Protein AF-A0A432IBW7-F1 (afdb_monomer_lite)

pLDDT: mean 79.38, std 14.08, range [48.31, 95.06]

Radius of gyration: 22.59 Å; chains: 1; bounding box: 35×18×72 Å

Secondary structure (DSSP, 8-state):
-HHHHHHHHHHHHHTT-------EEEEE-TTS-EE-HHHHHHHHHTTSEEEEEEEETTEEEEEEEE----

Foldseek 3Di:
DVVVVVVVVVVVVVVPPPPPLQAAEWEAEQVRDTDDPVVSVVVVVVVQWDWDWDDDSRYIYIYTDGPPDD

Sequence (70 aa):
MKKLLFTAFFLLFGLSQSYSQTKRIIYADENYKQIDFTEYSKKMKSGLYFFARFENDTAVFKKLRTLLWS

Structure (mmCIF, N/CA/C/O backbone):
data_AF-A0A432IBW7-F1
#
_entry.id   AF-A0A432IBW7-F1
#
loop_
_atom_site.group_PDB
_atom_site.id
_atom_site.type_symbol
_atom_site.label_atom_id
_atom_site.label_alt_id
_atom_site.label_comp_id
_atom_site.label_asym_id
_atom_site.label_entity_id
_atom_site.label_seq_id
_atom_site.pdbx_PDB_ins_code
_atom_site.Cartn_x
_atom_site.Cartn_y
_atom_site.Cartn_z
_atom_site.occupancy
_atom_site.B_iso_or_equiv
_atom_site.auth_seq_id
_atom_site.auth_comp_id
_atom_site.auth_asym_id
_atom_site.auth_atom_id
_atom_site.pdbx_PDB_model_num
ATOM 1 N N . MET A 1 1 ? -27.936 6.371 47.857 1.00 55.47 1 MET A N 1
ATOM 2 C CA . MET A 1 1 ? -26.950 7.268 47.202 1.00 55.47 1 MET A CA 1
ATOM 3 C C . MET A 1 1 ? -25.789 6.523 46.531 1.00 55.47 1 MET A C 1
ATOM 5 O O . MET A 1 1 ? -25.467 6.859 45.404 1.00 55.47 1 MET A O 1
ATOM 9 N N . LYS A 1 2 ? -25.211 5.466 47.131 1.00 57.84 2 LYS A N 1
ATOM 10 C CA . LYS A 1 2 ? -24.076 4.705 46.548 1.00 57.84 2 LYS A CA 1
ATOM 11 C C . LYS A 1 2 ? -24.336 4.072 45.164 1.00 57.84 2 LYS A C 1
ATOM 13 O O . LYS A 1 2 ? -23.423 3.997 44.354 1.00 57.84 2 LYS A O 1
ATOM 18 N N . LYS A 1 3 ? -25.579 3.663 44.870 1.00 61.84 3 LYS A N 1
ATOM 19 C CA . LYS A 1 3 ? -25.957 3.060 43.574 1.00 61.84 3 LYS A CA 1
ATOM 20 C C . LYS A 1 3 ? -25.899 4.050 42.400 1.00 61.84 3 LYS A C 1
ATOM 22 O O . LYS A 1 3 ? -25.584 3.638 41.294 1.00 61.84 3 LYS A O 1
ATOM 27 N N . LEU A 1 4 ? -26.137 5.341 42.660 1.00 66.62 4 LEU A N 1
ATOM 28 C CA . LEU A 1 4 ? -26.147 6.389 41.630 1.00 66.62 4 LEU A CA 1
ATOM 29 C C . LEU A 1 4 ? -24.728 6.704 41.117 1.00 66.62 4 LEU A C 1
ATOM 31 O O . LEU A 1 4 ? -24.532 6.997 39.940 1.00 66.62 4 LEU A O 1
ATOM 35 N N . LEU A 1 5 ? -23.735 6.586 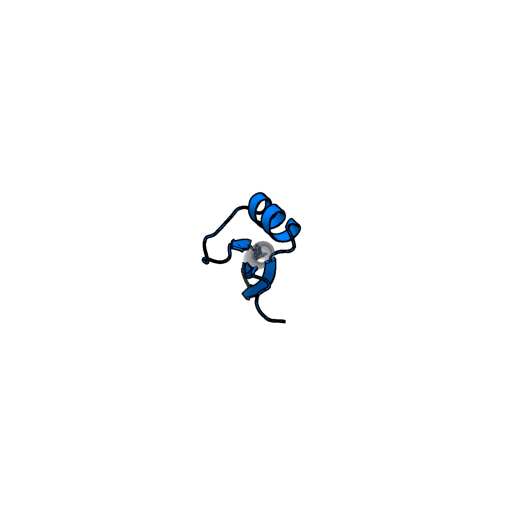42.006 1.00 65.88 5 LEU A N 1
ATOM 36 C CA . LEU A 1 5 ? -22.315 6.747 41.685 1.00 65.88 5 LEU A CA 1
ATOM 37 C C . LEU A 1 5 ? -21.803 5.633 40.763 1.00 65.88 5 LEU A C 1
ATOM 39 O O . LEU A 1 5 ? -21.071 5.913 39.820 1.00 65.88 5 LEU A O 1
ATOM 43 N N . PHE A 1 6 ? -22.235 4.388 40.983 1.00 65.06 6 PHE A N 1
ATOM 44 C CA . PHE A 1 6 ? -21.849 3.257 40.132 1.00 65.06 6 PHE A CA 1
ATOM 45 C C . PHE A 1 6 ? -22.400 3.378 38.706 1.00 65.06 6 PHE A C 1
ATOM 47 O O . PHE A 1 6 ? -21.684 3.098 37.748 1.00 65.06 6 PHE A O 1
ATOM 54 N N . THR A 1 7 ? -23.640 3.846 38.549 1.00 67.38 7 THR A N 1
ATOM 55 C CA . THR A 1 7 ? -24.241 4.081 37.226 1.00 67.38 7 THR A CA 1
ATOM 56 C C . THR A 1 7 ? -23.579 5.232 36.472 1.00 67.38 7 THR A C 1
ATOM 58 O O . THR A 1 7 ? -23.369 5.125 35.267 1.00 67.38 7 THR A O 1
ATOM 61 N N . ALA A 1 8 ? -23.193 6.307 37.168 1.00 65.75 8 ALA A N 1
ATOM 62 C CA . ALA A 1 8 ? -22.465 7.418 36.555 1.00 65.75 8 ALA A CA 1
ATOM 63 C C . ALA A 1 8 ? -21.060 6.992 36.092 1.00 65.75 8 ALA A C 1
ATOM 65 O O . ALA A 1 8 ? -20.623 7.366 35.007 1.00 65.75 8 ALA A O 1
ATOM 66 N N . PHE A 1 9 ? -20.384 6.151 36.880 1.00 66.25 9 PHE A N 1
ATOM 67 C CA . PHE A 1 9 ? -19.089 5.583 36.513 1.00 66.25 9 PHE A CA 1
ATOM 68 C C . PHE A 1 9 ? -19.203 4.695 35.263 1.00 66.25 9 PHE A C 1
ATOM 70 O O 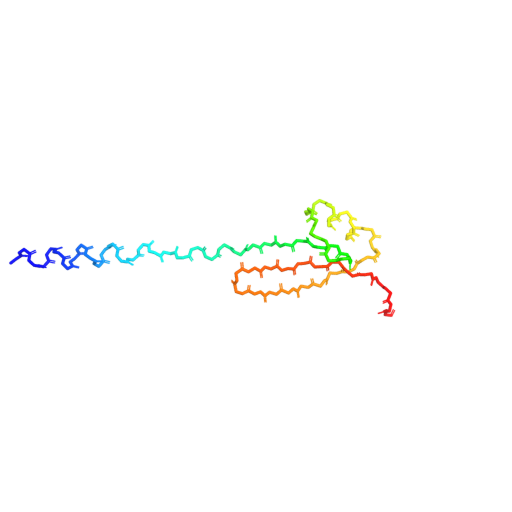. PHE A 1 9 ? -18.436 4.856 34.323 1.00 66.25 9 PHE A O 1
ATOM 77 N N . PHE A 1 10 ? -20.214 3.828 35.176 1.00 66.06 10 PHE A N 1
ATOM 78 C CA . PHE A 1 10 ? -20.389 2.961 34.004 1.00 66.06 10 PHE A CA 1
ATOM 79 C C . PHE A 1 10 ? -20.675 3.737 32.705 1.00 66.06 10 PHE A C 1
ATOM 81 O O . PHE A 1 10 ? -20.164 3.375 31.646 1.00 66.06 10 PHE A O 1
ATOM 88 N N . LEU A 1 11 ? -21.439 4.832 32.783 1.00 66.25 11 LEU A N 1
ATOM 89 C CA . LEU A 1 11 ? -21.736 5.687 31.627 1.00 66.25 11 LEU A CA 1
ATOM 90 C C . LEU A 1 11 ? -20.507 6.460 31.126 1.00 66.25 11 LEU A C 1
ATOM 92 O O . LEU A 1 11 ? -20.345 6.626 29.921 1.00 66.25 11 LEU A O 1
ATOM 96 N N . LEU A 1 12 ? -19.618 6.893 32.025 1.00 63.88 12 LEU A N 1
ATOM 97 C CA . LEU A 1 12 ? -18.394 7.613 31.653 1.00 63.88 12 LEU A CA 1
ATOM 98 C C . LEU A 1 12 ? -17.334 6.693 31.026 1.00 63.88 12 LEU A C 1
ATOM 100 O O . LEU A 1 12 ? -16.630 7.111 30.111 1.00 63.88 12 LEU A O 1
ATOM 104 N N . PHE A 1 13 ? -17.240 5.438 31.474 1.00 62.78 13 PHE A N 1
ATOM 105 C CA . PHE A 1 13 ? -16.286 4.467 30.920 1.00 62.78 13 PHE A CA 1
ATOM 106 C C . PHE A 1 13 ? -16.763 3.809 29.616 1.00 62.78 13 PHE A C 1
ATOM 108 O O . PHE A 1 13 ? -15.935 3.320 28.852 1.00 62.78 13 PHE A O 1
ATOM 115 N N . GLY A 1 14 ? -18.069 3.812 29.329 1.00 60.19 14 GLY A N 1
ATOM 116 C CA . GLY A 1 14 ? -18.625 3.231 28.100 1.00 60.19 14 GLY A CA 1
ATOM 117 C C . GLY A 1 14 ? -18.409 4.066 26.830 1.00 60.19 14 GLY A C 1
ATOM 118 O O . GLY A 1 14 ? -18.482 3.526 25.731 1.00 60.19 14 GLY A O 1
ATOM 119 N N . LEU A 1 15 ? -18.125 5.367 26.956 1.00 59.59 15 LEU A N 1
ATOM 120 C CA . LEU A 1 15 ? -18.029 6.293 25.816 1.00 59.59 15 LEU A CA 1
ATOM 121 C C . LEU A 1 15 ? -16.641 6.347 25.153 1.00 59.59 15 LEU A C 1
ATOM 123 O O . LEU A 1 15 ? -16.480 7.024 24.142 1.00 59.59 15 LEU A O 1
ATOM 127 N N . SER A 1 16 ? -15.632 5.656 25.691 1.00 56.03 16 SER A N 1
ATOM 128 C CA . SER A 1 16 ? -14.242 5.757 25.215 1.00 56.03 16 SER A CA 1
ATOM 129 C C . SER A 1 16 ? -13.830 4.691 24.195 1.00 56.03 16 SER A C 1
ATOM 131 O O . SER A 1 16 ? -12.688 4.696 23.734 1.00 56.03 16 SER A O 1
ATOM 133 N N . GLN A 1 17 ? -14.738 3.804 23.780 1.00 56.28 17 GLN A N 1
ATOM 134 C CA . GLN A 1 17 ? -14.445 2.826 22.729 1.00 56.28 17 GLN A CA 1
ATOM 135 C C . GLN A 1 17 ? -14.688 3.414 21.336 1.00 56.28 17 GLN A C 1
ATOM 137 O O . GLN A 1 17 ? -15.560 2.978 20.588 1.00 56.28 17 GLN A O 1
ATOM 142 N N . SER A 1 18 ? -13.876 4.405 20.967 1.00 55.84 18 SER A N 1
ATOM 143 C CA . SER A 1 18 ? -13.690 4.754 19.561 1.00 55.84 18 SER A CA 1
ATOM 144 C C . SER A 1 18 ? -12.936 3.607 18.895 1.00 55.84 18 SER A C 1
ATOM 146 O O . SER A 1 18 ? -11.712 3.519 18.987 1.00 55.84 18 SER A O 1
ATOM 148 N N . TYR A 1 19 ? -13.663 2.701 18.241 1.00 57.97 19 TYR A N 1
ATOM 149 C CA . TYR A 1 19 ? -13.066 1.722 17.341 1.00 57.97 19 TYR A CA 1
ATOM 150 C C . TYR A 1 19 ? -12.371 2.488 16.215 1.00 57.97 19 TYR A C 1
ATOM 152 O O . TYR A 1 19 ? -13.006 2.938 15.263 1.00 57.97 19 TYR A O 1
ATOM 160 N N . SER A 1 20 ? -11.056 2.670 16.339 1.00 59.66 20 SER A N 1
ATOM 161 C CA . SER A 1 20 ? -10.223 3.171 15.253 1.00 59.66 20 SER A CA 1
ATOM 162 C C . SER A 1 20 ? -10.233 2.118 14.150 1.00 59.66 20 SER A C 1
ATOM 164 O O . SER A 1 20 ? -9.410 1.203 14.142 1.00 59.66 20 SER A O 1
ATOM 166 N N . GLN A 1 21 ? -11.192 2.219 13.228 1.00 61.78 21 GLN A N 1
ATOM 167 C CA . GLN A 1 21 ? -11.135 1.530 11.945 1.00 61.78 21 GLN A CA 1
ATOM 168 C C . GLN A 1 21 ? -9.949 2.107 11.169 1.00 61.78 21 GLN A C 1
ATOM 170 O O . GLN A 1 21 ? -10.073 3.028 10.362 1.00 61.78 21 GLN A O 1
ATOM 175 N N . THR A 1 22 ? -8.756 1.600 11.467 1.00 67.75 22 THR A N 1
ATOM 176 C CA . THR A 1 22 ? -7.536 1.984 10.772 1.00 67.75 22 THR A CA 1
ATOM 177 C C . THR A 1 22 ? -7.613 1.395 9.373 1.00 67.75 22 THR A C 1
ATOM 179 O O . THR A 1 22 ? -7.286 0.227 9.166 1.00 67.75 22 THR A O 1
ATOM 182 N N . LYS A 1 23 ? -8.078 2.195 8.407 1.00 72.25 23 LYS A N 1
ATOM 183 C CA . LYS A 1 23 ? -8.088 1.809 6.995 1.00 72.25 23 LYS A CA 1
ATOM 184 C C . LYS A 1 23 ? -6.661 1.483 6.569 1.00 72.25 23 LYS A C 1
ATOM 186 O O . LYS A 1 23 ? -5.813 2.369 6.470 1.00 72.25 23 LYS A O 1
ATOM 191 N N . ARG A 1 24 ? -6.385 0.204 6.318 1.00 84.69 24 ARG A N 1
ATOM 192 C CA . ARG A 1 24 ? -5.071 -0.245 5.848 1.00 84.69 24 ARG A CA 1
ATOM 193 C C . ARG A 1 24 ? -5.018 -0.159 4.329 1.00 84.69 24 ARG A C 1
ATOM 195 O O . ARG A 1 24 ? -5.869 -0.732 3.658 1.00 84.69 24 ARG A O 1
ATOM 202 N N . ILE A 1 25 ? -4.017 0.531 3.784 1.00 89.50 25 ILE A N 1
ATOM 203 C CA . ILE A 1 25 ? -3.783 0.566 2.334 1.00 89.50 25 ILE A CA 1
ATOM 204 C C . ILE A 1 25 ? -2.764 -0.515 1.971 1.00 89.50 25 ILE A C 1
ATOM 206 O O . ILE A 1 25 ? -1.690 -0.577 2.565 1.00 89.50 25 ILE A O 1
ATOM 210 N N . ILE A 1 26 ? -3.100 -1.355 0.995 1.00 92.25 26 ILE A N 1
ATOM 211 C CA . ILE A 1 26 ? -2.241 -2.418 0.469 1.00 92.25 26 ILE A CA 1
ATOM 212 C C . ILE A 1 26 ? -1.987 -2.132 -1.010 1.00 92.25 26 ILE A C 1
ATOM 214 O O . ILE A 1 26 ? -2.935 -1.942 -1.773 1.00 92.25 26 ILE A O 1
ATOM 218 N N . TYR A 1 27 ? -0.717 -2.096 -1.410 1.00 94.50 27 TYR A N 1
ATOM 219 C CA . TYR A 1 27 ? -0.305 -1.919 -2.801 1.00 94.50 27 TYR A CA 1
ATOM 220 C C . TYR A 1 27 ? 0.089 -3.269 -3.389 1.00 94.50 27 TYR A C 1
ATOM 222 O O . TYR A 1 27 ? 0.780 -4.045 -2.732 1.00 94.50 27 TYR A O 1
ATOM 230 N N . ALA A 1 28 ? -0.342 -3.544 -4.614 1.00 94.19 28 ALA A N 1
ATOM 231 C CA . ALA A 1 28 ? -0.026 -4.777 -5.312 1.00 94.19 28 ALA A CA 1
ATOM 232 C C . ALA A 1 28 ? 0.378 -4.536 -6.765 1.00 94.19 28 ALA A C 1
ATOM 234 O O . ALA A 1 28 ? -0.115 -3.618 -7.431 1.00 94.19 28 ALA A O 1
ATOM 235 N N . ASP A 1 29 ? 1.264 -5.397 -7.249 1.00 92.69 29 ASP A N 1
ATOM 236 C CA . ASP A 1 29 ? 1.706 -5.429 -8.632 1.00 92.69 29 ASP A CA 1
ATOM 237 C C . ASP A 1 29 ? 0.691 -6.139 -9.551 1.00 92.69 29 ASP A C 1
ATOM 239 O O . ASP A 1 29 ? -0.361 -6.640 -9.135 1.00 92.69 29 ASP A O 1
ATOM 243 N N . GLU A 1 30 ? 1.016 -6.176 -10.837 1.00 88.62 30 GLU A N 1
ATOM 244 C CA . GLU A 1 30 ? 0.264 -6.851 -11.889 1.00 88.62 30 GLU A CA 1
ATOM 245 C C . GLU A 1 30 ? -0.002 -8.343 -11.592 1.00 88.62 30 GLU A C 1
ATOM 247 O O . GLU A 1 30 ? -1.076 -8.859 -11.926 1.00 88.62 30 GLU A O 1
ATOM 252 N N . ASN A 1 31 ? 0.906 -8.994 -10.858 1.00 91.31 31 ASN A N 1
ATOM 253 C CA . ASN A 1 31 ? 0.887 -10.409 -10.488 1.00 91.31 31 ASN A CA 1
ATOM 254 C C . ASN A 1 31 ? 0.219 -10.681 -9.130 1.00 91.31 31 ASN A C 1
ATOM 256 O O . ASN A 1 31 ? 0.353 -11.783 -8.602 1.00 91.31 31 ASN A O 1
ATOM 260 N N . TYR A 1 32 ? -0.497 -9.704 -8.559 1.00 88.50 32 TYR A N 1
ATOM 261 C CA . TYR A 1 32 ? -1.114 -9.800 -7.228 1.00 88.50 32 TYR A CA 1
ATOM 262 C C . TYR A 1 32 ? -0.110 -9.964 -6.076 1.00 88.50 32 TYR A C 1
ATOM 264 O O . TYR A 1 32 ? -0.500 -10.335 -4.968 1.00 88.50 32 TYR A O 1
ATOM 272 N N . LYS A 1 33 ? 1.170 -9.648 -6.292 1.00 93.31 33 LYS A N 1
ATOM 273 C CA . LYS A 1 33 ? 2.154 -9.596 -5.211 1.00 93.31 33 LYS A CA 1
ATOM 274 C C . LYS A 1 33 ? 2.045 -8.261 -4.501 1.00 93.31 33 LYS A C 1
ATOM 276 O O . LYS A 1 33 ? 1.992 -7.213 -5.142 1.00 93.31 33 LYS A O 1
ATOM 281 N N . GLN A 1 34 ? 2.017 -8.300 -3.174 1.00 94.19 34 GLN A N 1
ATOM 282 C CA . GLN A 1 34 ? 2.084 -7.088 -2.373 1.00 94.19 34 GLN A CA 1
ATOM 283 C C . GLN A 1 34 ? 3.463 -6.442 -2.545 1.00 94.19 34 GLN A C 1
ATOM 285 O O . GLN A 1 34 ? 4.481 -7.123 -2.448 1.00 94.19 34 GLN A O 1
ATOM 290 N N . ILE A 1 35 ? 3.476 -5.135 -2.784 1.00 95.06 35 ILE A N 1
ATOM 291 C CA . ILE A 1 35 ? 4.684 -4.328 -2.968 1.00 95.06 35 ILE A CA 1
ATOM 292 C C . ILE A 1 35 ? 4.635 -3.092 -2.073 1.00 95.06 35 ILE A C 1
ATOM 294 O O . ILE A 1 35 ? 3.573 -2.695 -1.584 1.00 95.06 35 ILE A O 1
ATOM 298 N N . ASP A 1 36 ? 5.782 -2.450 -1.882 1.00 94.81 36 ASP A N 1
ATOM 299 C CA . ASP A 1 36 ? 5.853 -1.192 -1.147 1.00 94.81 36 ASP A CA 1
ATOM 300 C C . ASP A 1 36 ? 5.333 -0.019 -1.980 1.00 94.81 36 ASP A C 1
ATOM 302 O O . ASP A 1 36 ? 5.380 -0.015 -3.215 1.00 94.81 36 ASP A O 1
ATOM 306 N N . PHE A 1 37 ? 4.908 1.047 -1.296 1.00 92.12 37 PHE A N 1
ATOM 307 C CA . PHE A 1 37 ? 4.464 2.278 -1.955 1.00 92.12 37 PHE A CA 1
ATOM 308 C C . PHE A 1 37 ? 5.522 2.848 -2.913 1.00 92.12 37 PHE A C 1
ATOM 310 O O . PHE A 1 37 ? 5.182 3.356 -3.980 1.00 92.12 37 PHE A O 1
ATOM 317 N N . THR A 1 38 ? 6.807 2.752 -2.561 1.00 94.62 38 THR A N 1
ATOM 318 C CA . THR A 1 38 ? 7.907 3.249 -3.398 1.00 94.62 38 THR A CA 1
ATOM 319 C C . THR A 1 38 ? 7.985 2.505 -4.727 1.00 94.62 38 THR A C 1
ATOM 321 O O . THR A 1 38 ? 8.130 3.134 -5.775 1.00 94.62 38 THR A O 1
ATOM 324 N N . GLU A 1 39 ? 7.867 1.177 -4.704 1.00 93.75 39 GLU A N 1
ATOM 325 C CA . GLU A 1 39 ? 7.867 0.358 -5.916 1.00 93.75 39 GLU A CA 1
ATOM 326 C C . GLU A 1 39 ? 6.603 0.606 -6.741 1.00 93.75 39 GLU A C 1
ATOM 328 O O . GLU A 1 39 ? 6.683 0.863 -7.943 1.00 93.75 39 GLU A O 1
ATOM 333 N N . TYR A 1 40 ? 5.449 0.650 -6.074 1.00 93.31 40 TYR A N 1
ATOM 334 C CA . TYR A 1 40 ? 4.175 0.992 -6.694 1.00 93.31 40 TYR A CA 1
ATOM 335 C C . TYR A 1 40 ? 4.237 2.347 -7.416 1.00 93.31 40 TYR A C 1
ATOM 337 O O . TYR A 1 40 ? 3.838 2.467 -8.573 1.00 93.31 40 TYR A O 1
ATOM 345 N N . SER A 1 41 ? 4.790 3.369 -6.756 1.00 91.75 41 SER A N 1
ATOM 346 C CA . SER A 1 41 ? 4.941 4.723 -7.298 1.00 91.75 41 SER A CA 1
ATOM 347 C C . SER A 1 41 ? 5.883 4.755 -8.501 1.00 91.75 41 SER A C 1
ATOM 349 O O . SER A 1 41 ? 5.578 5.407 -9.499 1.00 91.75 41 SER A O 1
ATOM 351 N N . LYS A 1 42 ? 6.995 4.009 -8.459 1.00 93.19 42 LYS A N 1
ATOM 352 C CA . LYS A 1 42 ? 7.910 3.869 -9.605 1.00 93.19 42 LYS A CA 1
ATOM 353 C C . LYS A 1 42 ? 7.211 3.232 -10.806 1.00 93.19 42 LYS A C 1
ATOM 355 O O . LYS A 1 42 ? 7.301 3.772 -11.907 1.00 93.19 42 LYS A O 1
ATOM 360 N N . LYS A 1 43 ? 6.479 2.134 -10.595 1.00 90.94 43 LYS A N 1
ATOM 361 C CA . LYS A 1 43 ? 5.731 1.460 -11.664 1.00 90.94 43 LYS A CA 1
ATOM 362 C C . LYS A 1 43 ? 4.631 2.363 -12.237 1.00 90.94 43 LYS A C 1
ATOM 364 O O . LYS A 1 43 ? 4.570 2.512 -13.452 1.00 90.94 43 LYS A O 1
ATOM 369 N N . MET A 1 44 ? 3.852 3.061 -11.404 1.00 89.12 44 MET A N 1
ATOM 370 C CA . MET A 1 44 ? 2.866 4.057 -11.867 1.00 89.12 44 MET A CA 1
ATOM 371 C C . MET A 1 44 ? 3.501 5.170 -12.713 1.00 89.12 44 MET A C 1
ATOM 373 O O . MET A 1 44 ? 2.976 5.525 -13.764 1.00 89.12 44 MET A O 1
ATOM 377 N N . LYS A 1 45 ? 4.648 5.713 -12.282 1.00 91.12 45 LYS A N 1
ATOM 378 C CA . LYS A 1 45 ? 5.344 6.804 -12.987 1.00 91.12 45 LYS A CA 1
ATOM 379 C C . LYS A 1 45 ? 5.897 6.409 -14.355 1.00 91.12 45 LYS A C 1
ATOM 381 O O . LYS A 1 45 ? 6.150 7.296 -15.161 1.00 91.12 45 LYS A O 1
ATOM 386 N N . SER A 1 46 ? 6.081 5.116 -14.626 1.00 88.62 46 SER A N 1
ATOM 387 C CA . SER A 1 46 ? 6.544 4.644 -15.938 1.00 88.62 46 SER A CA 1
ATOM 388 C C . 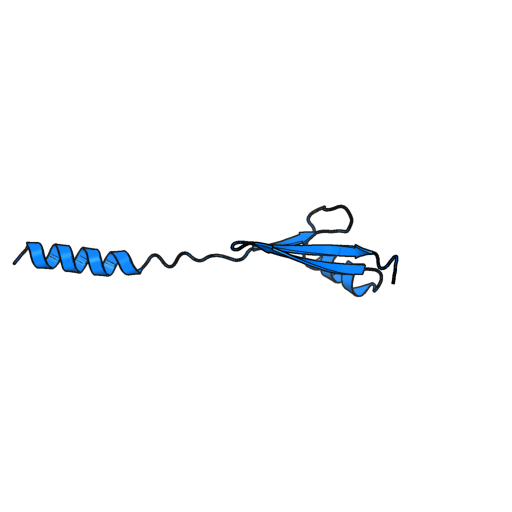SER A 1 46 ? 5.540 4.905 -17.067 1.00 88.62 46 SER A C 1
ATOM 390 O O . SER A 1 46 ? 5.912 4.826 -18.232 1.00 88.62 46 SER A O 1
ATOM 392 N N . GLY A 1 47 ? 4.271 5.177 -16.738 1.00 86.38 47 GLY A N 1
ATOM 393 C CA . GLY A 1 47 ? 3.212 5.353 -17.731 1.00 86.38 47 GLY A CA 1
ATOM 394 C C . GLY A 1 47 ? 2.801 4.059 -18.441 1.00 86.38 47 GLY A C 1
ATOM 395 O O . GLY A 1 47 ? 2.003 4.120 -19.362 1.00 86.38 47 GLY A O 1
ATOM 396 N N . LEU A 1 48 ? 3.315 2.896 -18.021 1.00 88.06 48 LEU A N 1
ATOM 397 C CA . LEU A 1 48 ? 2.962 1.580 -18.576 1.00 88.06 48 LEU A CA 1
ATOM 398 C C . LEU A 1 48 ? 1.806 0.898 -17.826 1.00 88.06 48 LEU A C 1
ATOM 400 O O . LEU 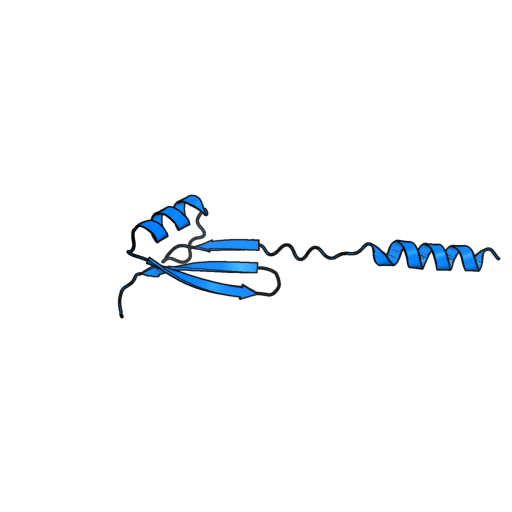A 1 48 ? 1.282 -0.129 -18.266 1.00 88.06 48 LEU A O 1
ATOM 404 N N . TYR A 1 49 ? 1.407 1.468 -16.688 1.00 89.69 49 TYR A N 1
ATOM 405 C CA . TYR A 1 49 ? 0.433 0.888 -15.774 1.00 89.69 49 TYR A CA 1
ATOM 406 C C . TYR A 1 49 ? -0.638 1.900 -15.378 1.00 89.69 49 TYR A C 1
ATOM 408 O O . TYR A 1 49 ? -0.360 3.084 -15.190 1.00 89.69 49 TYR A O 1
ATOM 416 N N . PHE A 1 50 ? -1.848 1.396 -15.168 1.00 89.06 50 PHE A N 1
ATOM 417 C CA . PHE A 1 50 ? -2.942 2.088 -14.506 1.00 89.06 50 PHE A CA 1
ATOM 418 C C . PHE A 1 50 ? -3.278 1.436 -13.160 1.00 89.06 50 PHE A C 1
ATOM 420 O O . PHE A 1 50 ? -2.780 0.364 -12.812 1.00 89.06 50 PHE A O 1
ATOM 427 N N . PHE A 1 51 ? -4.140 2.099 -12.392 1.00 87.94 51 PHE A N 1
ATOM 428 C CA . PHE A 1 51 ? -4.510 1.718 -11.033 1.00 87.94 51 PHE A CA 1
ATOM 429 C C . PHE A 1 51 ? -5.952 1.194 -10.954 1.00 87.94 51 PHE A C 1
ATOM 431 O O . PHE A 1 51 ? -6.882 1.850 -11.415 1.00 87.94 51 PHE A O 1
ATOM 438 N N . ALA A 1 52 ? -6.140 0.040 -10.309 1.00 89.06 52 ALA A N 1
ATOM 439 C CA . ALA A 1 52 ? -7.431 -0.493 -9.883 1.00 89.06 52 ALA A CA 1
ATOM 440 C C . ALA A 1 52 ? -7.580 -0.387 -8.355 1.00 89.06 52 ALA A C 1
ATOM 442 O O . ALA A 1 52 ? -6.710 -0.846 -7.607 1.00 89.06 52 ALA A O 1
ATOM 443 N N . ARG A 1 53 ? -8.690 0.204 -7.892 1.00 89.25 53 ARG A N 1
ATOM 444 C CA . ARG A 1 53 ? -9.028 0.367 -6.469 1.00 89.25 53 ARG A CA 1
ATOM 445 C C . ARG A 1 53 ? -10.101 -0.627 -6.055 1.00 89.25 53 ARG A C 1
ATOM 447 O O . ARG A 1 53 ? -11.134 -0.698 -6.709 1.00 89.25 53 ARG A O 1
ATOM 454 N N . PHE A 1 54 ? -9.895 -1.295 -4.929 1.00 86.44 54 PHE A N 1
ATOM 455 C CA . PHE A 1 54 ? -10.944 -2.031 -4.230 1.00 86.44 54 PHE A CA 1
ATOM 456 C C . PHE A 1 54 ? -10.994 -1.550 -2.786 1.00 86.44 54 PHE A C 1
ATOM 458 O O . PHE A 1 54 ? -9.953 -1.334 -2.163 1.00 86.44 54 PHE A O 1
ATOM 465 N N . GLU A 1 55 ? -12.195 -1.350 -2.264 1.00 85.06 55 GLU A N 1
ATOM 466 C CA . GLU A 1 55 ? -12.410 -0.881 -0.899 1.00 85.06 55 GLU A CA 1
ATOM 467 C C . GLU A 1 55 ? -13.281 -1.882 -0.156 1.00 85.06 55 GLU A C 1
ATOM 469 O O . GLU A 1 55 ? -14.311 -2.320 -0.659 1.00 85.06 55 GLU A O 1
ATOM 474 N N . ASN A 1 56 ? -12.828 -2.237 1.037 1.00 79.69 56 ASN A N 1
ATOM 475 C CA . ASN A 1 56 ? -13.584 -2.928 2.064 1.00 79.69 56 ASN A CA 1
ATOM 476 C C . ASN A 1 56 ? -13.592 -2.010 3.300 1.00 79.69 56 ASN A C 1
ATOM 478 O O . ASN A 1 56 ? -12.698 -1.171 3.444 1.00 79.69 56 ASN A O 1
ATOM 482 N N . ASP A 1 57 ? -14.561 -2.162 4.199 1.00 79.75 57 ASP A N 1
ATOM 483 C CA . ASP A 1 57 ? -14.802 -1.263 5.339 1.00 79.75 57 ASP A CA 1
ATOM 484 C C . ASP A 1 57 ? -13.546 -1.014 6.195 1.00 79.75 57 ASP A C 1
ATOM 486 O O . ASP A 1 57 ? -13.376 0.053 6.785 1.00 79.75 57 ASP A O 1
ATOM 490 N N . THR A 1 58 ? -12.608 -1.965 6.199 1.00 79.31 58 THR A N 1
ATOM 491 C CA . THR A 1 58 ? -11.359 -1.925 6.971 1.00 79.31 58 THR A CA 1
ATOM 492 C C . THR A 1 58 ? -10.082 -1.774 6.131 1.00 79.31 58 THR A C 1
ATOM 494 O O . THR A 1 58 ? -9.015 -1.509 6.691 1.00 79.31 58 THR A O 1
ATOM 497 N N . ALA A 1 59 ? -10.139 -1.913 4.800 1.00 82.56 59 ALA A N 1
ATOM 498 C CA . ALA A 1 59 ? -8.940 -1.935 3.956 1.00 82.56 59 ALA A CA 1
ATOM 499 C C . ALA A 1 59 ? -9.164 -1.401 2.534 1.00 82.56 59 ALA A C 1
ATOM 501 O O . ALA A 1 59 ? -10.186 -1.646 1.901 1.00 82.56 59 ALA A O 1
ATOM 502 N N . VAL A 1 60 ? -8.149 -0.722 1.997 1.00 89.44 60 VAL A N 1
ATOM 503 C CA . VAL A 1 60 ? -8.093 -0.259 0.606 1.00 89.44 60 VAL A CA 1
ATOM 504 C C . VAL A 1 60 ? -6.999 -1.026 -0.124 1.00 89.44 60 VAL A C 1
ATOM 506 O O . VAL A 1 60 ? -5.828 -0.952 0.240 1.00 89.44 60 VAL A O 1
ATOM 509 N N . PHE A 1 61 ? -7.361 -1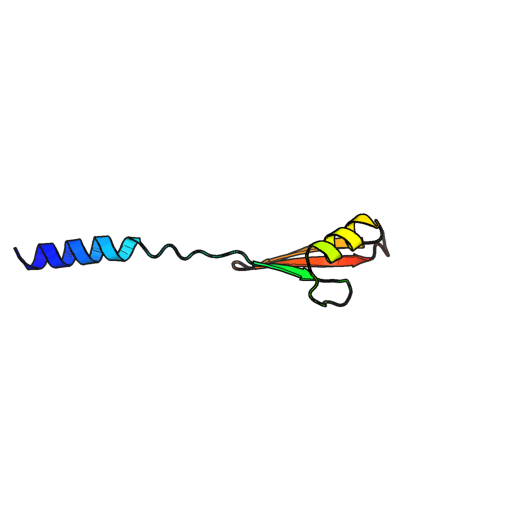.721 -1.192 1.00 90.38 61 PHE A N 1
ATOM 510 C CA . PHE A 1 61 ? -6.425 -2.423 -2.058 1.00 90.38 61 PHE A CA 1
ATOM 511 C C . PHE A 1 61 ? -6.195 -1.628 -3.345 1.00 90.38 61 PHE A C 1
ATOM 513 O O . PHE A 1 61 ? -7.146 -1.213 -4.013 1.00 90.38 61 PHE A O 1
ATOM 520 N N . LYS A 1 62 ? -4.923 -1.401 -3.689 1.00 92.19 62 LYS A N 1
ATOM 521 C CA . LYS A 1 62 ? -4.503 -0.696 -4.900 1.00 92.19 62 LYS A CA 1
ATOM 522 C C . LYS A 1 62 ? -3.646 -1.599 -5.773 1.00 92.19 62 LYS A C 1
ATOM 524 O O . LYS A 1 62 ? -2.523 -1.920 -5.400 1.00 92.19 62 LYS A O 1
ATOM 529 N N . LYS A 1 63 ? -4.162 -1.977 -6.942 1.00 92.88 63 LYS A N 1
ATOM 530 C CA . LYS A 1 63 ? -3.495 -2.895 -7.869 1.00 92.88 63 LYS A CA 1
ATOM 531 C C . LYS A 1 63 ? -3.059 -2.193 -9.151 1.00 92.88 63 LYS A C 1
ATOM 533 O O . LYS A 1 63 ? -3.845 -1.452 -9.735 1.00 92.88 63 LYS A O 1
ATOM 538 N N . LEU A 1 64 ? -1.849 -2.491 -9.617 1.00 92.75 64 LEU A N 1
ATOM 539 C CA . LEU A 1 64 ? -1.397 -2.122 -10.957 1.00 92.75 64 LEU A CA 1
ATOM 540 C C . LEU A 1 64 ? -2.002 -3.038 -12.027 1.00 92.75 64 LEU A C 1
ATOM 542 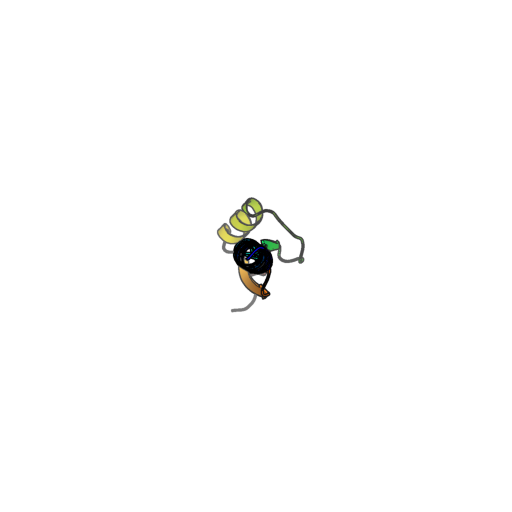O O . LEU A 1 64 ? -2.049 -4.260 -11.875 1.00 92.75 64 LEU A O 1
ATOM 546 N N . ARG A 1 65 ? -2.430 -2.451 -13.143 1.00 89.69 65 ARG A N 1
ATOM 547 C CA . ARG A 1 65 ? -2.781 -3.181 -14.362 1.00 89.69 65 ARG A CA 1
ATOM 548 C C . ARG A 1 65 ? -2.071 -2.558 -15.557 1.00 89.69 65 ARG A C 1
ATOM 550 O O . ARG A 1 65 ? -1.971 -1.342 -15.645 1.00 89.69 65 ARG A O 1
ATOM 557 N N . THR A 1 66 ? -1.571 -3.386 -16.464 1.00 88.19 66 THR A N 1
ATOM 558 C CA . THR A 1 66 ? -0.921 -2.942 -17.701 1.00 88.19 66 THR A CA 1
ATOM 559 C C . THR A 1 66 ? -1.912 -2.235 -18.624 1.00 88.19 66 THR A C 1
ATOM 561 O O . THR A 1 66 ? -3.061 -2.656 -18.727 1.00 88.19 66 THR A O 1
ATOM 564 N N . LEU A 1 67 ? -1.451 -1.208 -19.339 1.00 82.69 67 LEU A N 1
ATOM 565 C CA . LEU A 1 67 ? -2.232 -0.412 -20.302 1.00 82.69 67 LEU A CA 1
ATOM 566 C C . LEU A 1 67 ? -2.658 -1.144 -21.596 1.00 82.69 67 LEU A C 1
ATOM 568 O O . LEU A 1 67 ? -3.093 -0.511 -22.550 1.00 82.69 67 LEU A O 1
ATOM 572 N N . LEU A 1 68 ? -2.558 -2.472 -21.660 1.00 69.75 68 LEU A N 1
ATOM 573 C CA . LEU A 1 68 ? -2.977 -3.228 -22.841 1.00 69.75 68 LEU A CA 1
ATOM 574 C C . LEU A 1 68 ? -4.511 -3.292 -22.914 1.00 69.75 68 LEU A C 1
ATOM 576 O O . LEU A 1 68 ? -5.135 -3.914 -22.057 1.00 69.75 68 LEU A O 1
ATOM 580 N N . TRP A 1 69 ? -5.047 -2.693 -23.986 1.00 57.62 69 TRP A N 1
ATOM 581 C CA . TRP A 1 69 ? -6.457 -2.464 -24.350 1.00 57.62 69 TRP A CA 1
ATOM 582 C C . TRP A 1 69 ? -7.108 -1.197 -23.769 1.00 57.62 69 TRP A C 1
ATOM 584 O O . TRP A 1 69 ? -7.890 -1.252 -22.820 1.00 57.62 69 TRP A O 1
ATOM 594 N N . SER A 1 70 ? -6.859 -0.070 -24.442 1.00 48.31 70 SER A N 1
ATOM 595 C CA . SER A 1 70 ? -7.885 0.931 -24.773 1.00 48.31 70 SER A CA 1
ATOM 596 C C . SER A 1 70 ? -7.619 1.478 -26.167 1.00 48.31 70 SER A C 1
ATOM 598 O O . SER A 1 70 ? -6.472 1.947 -26.357 1.00 48.31 70 SER A O 1
#